Protein AF-A0A377ZYA5-F1 (afdb_monomer_lite)

Radius of gyration: 15.99 Å; chains: 1; bounding box: 43×20×42 Å

InterPro domains:
  IPR001702 Porin, Gram-negative type [PF00267] (1-79)
  IPR023614 Porin domain superfamily [G3DSA:2.40.160.10] (1-85)
  IPR050298 Gram-negative bacterial outer membrane porin [PTHR34501] (1-78)

Sequence (85 aa):
MTGRTNGVATYRNSDFFGLVDGLSFALQYQGKNDHDRAIRKQNGDGFSTAATYAFDNGIALSAGYSSSNRSVDQKADGNGDKAEA

pLDDT: mean 82.75, std 10.75, range [56.12, 95.94]

Foldseek 3Di:
DPDDDPAKDKDKDACNVVPHHQKIKMKMWHDWDDPPDDQVRTWHIKMKMKIKGADPVRDIDIDMKIKTFRDPSNCVVVPDGMDID

Secondary structure (DSSP, 8-state):
--S--SSEEEEEESGGGGTSTTEEEEEEEE--B-TTS-GGG-B--EEEEEEEEE-TTS-EEEEEEEEEEPPHHHHTT-S-SEEE-

Organism: Klebsiella pneumoniae subsp. ozaenae (NCBI:txid574)

Structure (mmCIF, N/CA/C/O backbone):
data_AF-A0A377ZYA5-F1
#
_entry.id   AF-A0A377ZYA5-F1
#
loop_
_atom_site.group_PDB
_atom_site.id
_atom_site.type_symbol
_atom_site.label_atom_id
_atom_site.label_alt_id
_atom_site.label_comp_id
_atom_site.label_asym_id
_atom_site.label_entity_id
_atom_site.label_seq_id
_atom_site.pdbx_PDB_ins_code
_atom_site.Cartn_x
_atom_site.Cartn_y
_atom_site.Cartn_z
_atom_site.occupancy
_atom_site.B_iso_or_equiv
_atom_site.auth_seq_id
_atom_site.auth_comp_id
_atom_site.auth_asym_id
_atom_site.auth_atom_id
_atom_site.pdbx_PDB_model_num
ATOM 1 N N . MET A 1 1 ? 6.790 -0.643 -2.698 1.00 57.28 1 MET A N 1
ATOM 2 C CA . MET A 1 1 ? 6.192 0.709 -2.873 1.00 57.28 1 MET A CA 1
ATOM 3 C C . MET A 1 1 ? 6.233 1.469 -1.549 1.00 57.28 1 MET A C 1
ATOM 5 O O . MET A 1 1 ? 5.260 1.469 -0.813 1.00 57.28 1 MET A O 1
ATOM 9 N N . THR A 1 2 ? 7.375 2.069 -1.203 1.00 66.06 2 THR A N 1
ATOM 10 C CA . THR A 1 2 ? 7.678 2.539 0.170 1.00 66.06 2 THR A CA 1
ATOM 11 C C . THR A 1 2 ? 7.631 4.063 0.356 1.00 66.06 2 THR A C 1
ATOM 13 O O . THR A 1 2 ? 7.909 4.561 1.443 1.00 66.06 2 THR A O 1
ATOM 16 N N . GLY A 1 3 ? 7.271 4.827 -0.681 1.00 74.00 3 GLY A N 1
ATOM 17 C CA . GLY A 1 3 ? 7.209 6.292 -0.646 1.00 74.00 3 GLY A CA 1
ATOM 18 C C . GLY A 1 3 ? 6.385 6.877 -1.797 1.00 74.00 3 GLY A C 1
ATOM 19 O O . GLY A 1 3 ? 5.701 6.148 -2.514 1.00 74.00 3 GLY A O 1
ATOM 20 N N . ARG A 1 4 ? 6.442 8.203 -1.988 1.00 76.75 4 ARG A N 1
ATOM 21 C CA . ARG A 1 4 ? 5.744 8.876 -3.101 1.00 76.75 4 ARG A CA 1
ATOM 22 C C . ARG A 1 4 ? 6.297 8.405 -4.449 1.00 76.75 4 ARG A C 1
ATOM 24 O O . ARG A 1 4 ? 7.510 8.394 -4.643 1.00 76.75 4 ARG A O 1
ATOM 31 N N . THR A 1 5 ? 5.407 8.075 -5.381 1.00 78.44 5 THR A N 1
ATOM 32 C CA . THR A 1 5 ? 5.764 7.628 -6.731 1.00 78.44 5 THR A CA 1
ATOM 33 C C . THR A 1 5 ? 4.752 8.120 -7.771 1.00 78.44 5 THR A C 1
ATOM 35 O O . THR A 1 5 ? 3.695 8.641 -7.416 1.00 78.44 5 THR A O 1
ATOM 38 N N . ASN A 1 6 ? 5.091 7.976 -9.052 1.00 80.69 6 ASN A N 1
ATOM 39 C CA . ASN A 1 6 ? 4.295 8.449 -10.184 1.00 80.69 6 ASN A CA 1
ATOM 40 C C . ASN A 1 6 ? 3.542 7.292 -10.854 1.00 80.69 6 ASN A C 1
ATOM 42 O O . ASN A 1 6 ? 4.018 6.157 -10.848 1.00 80.69 6 ASN A O 1
ATOM 46 N N . GLY A 1 7 ? 2.410 7.604 -11.494 1.00 83.00 7 GLY A N 1
ATOM 47 C CA . GLY A 1 7 ? 1.659 6.628 -12.293 1.00 83.00 7 GLY A CA 1
ATOM 48 C C . GLY A 1 7 ? 0.964 5.562 -11.446 1.00 83.00 7 GLY A C 1
ATOM 49 O O . GLY A 1 7 ? 0.987 4.384 -11.800 1.00 83.00 7 GLY A O 1
ATOM 50 N N . VAL A 1 8 ? 0.391 5.967 -10.306 1.00 87.88 8 VAL A N 1
ATOM 51 C CA . VAL A 1 8 ? -0.341 5.063 -9.412 1.00 87.88 8 VAL A CA 1
ATOM 52 C C . VAL A 1 8 ? -1.842 5.250 -9.529 1.00 87.88 8 VAL A C 1
ATOM 54 O O . VAL A 1 8 ? -2.354 6.364 -9.436 1.00 87.88 8 VAL A O 1
ATOM 57 N N . ALA A 1 9 ? -2.550 4.135 -9.642 1.00 90.19 9 ALA A N 1
ATOM 58 C CA . ALA A 1 9 ? -3.978 4.059 -9.391 1.00 90.19 9 ALA A CA 1
ATOM 59 C C . ALA A 1 9 ? -4.150 3.491 -7.981 1.00 90.19 9 ALA A C 1
ATOM 61 O O . ALA A 1 9 ? -3.688 2.388 -7.707 1.00 90.19 9 ALA A O 1
ATOM 62 N N . THR A 1 10 ? -4.762 4.249 -7.067 1.00 91.75 10 THR A N 1
ATOM 63 C CA . THR A 1 10 ? -5.022 3.767 -5.702 1.00 91.75 10 THR A CA 1
ATOM 64 C C . THR A 1 10 ? -6.511 3.765 -5.424 1.00 91.75 10 THR A C 1
ATOM 66 O O . THR A 1 10 ? -7.133 4.823 -5.389 1.00 91.75 10 THR A O 1
ATOM 69 N N . TYR A 1 11 ? -7.055 2.583 -5.178 1.00 92.81 11 TYR A N 1
ATOM 70 C CA . TYR A 1 11 ? -8.380 2.400 -4.621 1.00 92.81 11 TYR A CA 1
ATOM 71 C C . TYR A 1 11 ? -8.288 2.343 -3.097 1.00 92.81 11 TYR A C 1
ATOM 73 O O . TYR A 1 11 ? -7.425 1.660 -2.547 1.00 92.81 11 TYR A O 1
ATOM 81 N N . ARG A 1 12 ? -9.166 3.076 -2.414 1.00 94.56 12 ARG A N 1
ATOM 82 C CA . ARG A 1 12 ? -9.296 3.051 -0.957 1.00 94.56 12 ARG A CA 1
ATOM 83 C C . ARG A 1 12 ? -10.755 2.897 -0.595 1.00 94.56 12 ARG A C 1
ATOM 85 O O . ARG A 1 12 ? -11.615 3.489 -1.245 1.00 94.56 12 ARG A O 1
ATOM 92 N N . ASN A 1 13 ? -11.001 2.142 0.460 1.00 95.81 13 ASN A N 1
ATOM 93 C CA . ASN A 1 13 ? -12.323 1.985 1.020 1.00 95.81 13 ASN A CA 1
ATOM 94 C C . ASN A 1 13 ? -12.225 1.945 2.546 1.00 95.81 13 ASN A C 1
ATOM 96 O O . ASN A 1 13 ? -11.371 1.2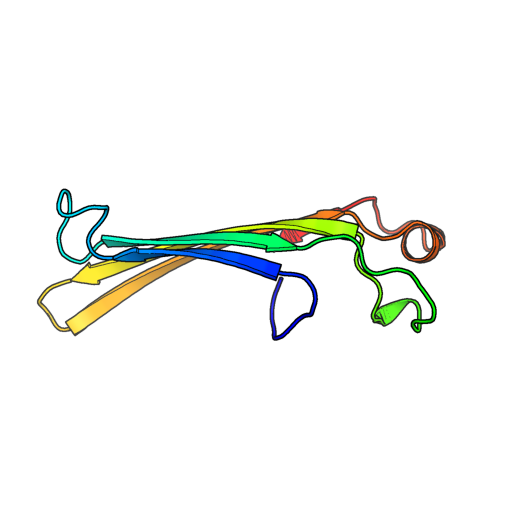53 3.106 1.00 95.81 13 ASN A O 1
ATOM 100 N N . SER A 1 14 ? -13.088 2.728 3.179 1.00 94.19 14 SER A N 1
ATOM 101 C CA . SER A 1 14 ? -13.273 2.745 4.624 1.00 94.19 14 SER A CA 1
ATOM 102 C C . SER A 1 14 ? -14.457 1.863 5.000 1.00 94.19 14 SER A C 1
ATOM 104 O O . SER A 1 14 ? -15.376 1.667 4.198 1.00 94.19 14 SER A O 1
ATOM 106 N N . ASP A 1 15 ? -14.392 1.331 6.215 1.00 93.81 15 ASP A N 1
ATOM 107 C CA . ASP A 1 15 ? -15.421 0.511 6.864 1.00 93.81 15 ASP A CA 1
ATOM 108 C C . ASP A 1 15 ? -15.825 -0.735 6.071 1.00 93.81 15 ASP A C 1
ATOM 110 O O . ASP A 1 15 ? -16.943 -1.238 6.180 1.00 93.81 15 ASP A O 1
ATOM 114 N N . PHE A 1 16 ? -14.911 -1.216 5.225 1.00 93.50 16 PHE A N 1
ATOM 115 C CA . PHE A 1 16 ? -15.088 -2.343 4.318 1.00 93.50 16 PHE A CA 1
ATOM 116 C C . PHE A 1 16 ? -16.482 -2.341 3.667 1.00 93.50 16 PHE A C 1
ATOM 118 O O . PHE 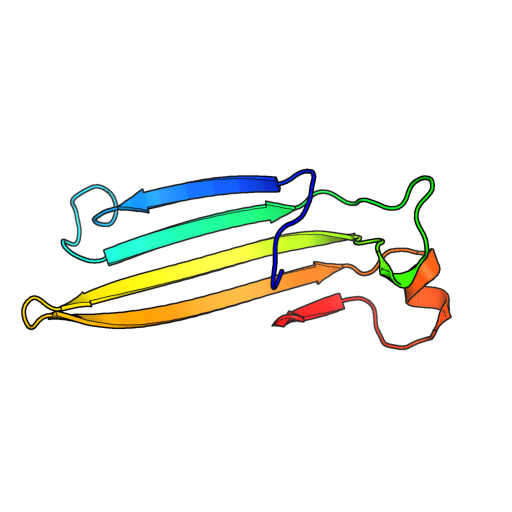A 1 16 ? -17.249 -3.287 3.809 1.00 93.50 16 PHE A O 1
ATOM 125 N N . PHE A 1 17 ? -16.831 -1.247 2.986 1.00 93.69 17 PHE A N 1
ATOM 126 C CA . PHE A 1 17 ? -18.133 -1.010 2.343 1.00 93.69 17 PHE A CA 1
ATOM 127 C C . PHE A 1 17 ? -19.329 -0.926 3.310 1.00 93.69 17 PHE A C 1
ATOM 129 O O . PHE A 1 17 ? -20.471 -1.141 2.906 1.00 93.69 17 PHE A O 1
ATOM 136 N N . GLY A 1 18 ? -19.074 -0.610 4.577 1.00 92.75 18 GLY A N 1
ATOM 137 C CA . GLY A 1 18 ? -20.053 -0.608 5.662 1.00 92.75 18 GLY A CA 1
ATOM 138 C C . GLY A 1 18 ? -20.297 -1.985 6.287 1.00 92.75 18 GLY A C 1
ATOM 139 O O . GLY A 1 18 ? -21.198 -2.115 7.111 1.00 92.75 18 GLY A O 1
ATOM 140 N N . LEU A 1 19 ? -19.538 -3.019 5.901 1.00 93.38 19 LEU A N 1
ATOM 141 C CA . LEU A 1 19 ? -19.672 -4.360 6.479 1.00 93.38 19 LEU A CA 1
ATOM 142 C C . LEU A 1 19 ? -18.894 -4.503 7.788 1.00 93.38 19 LEU A C 1
ATOM 144 O O . LEU A 1 19 ? -19.289 -5.293 8.644 1.00 93.38 19 LEU A O 1
ATOM 148 N N . VAL A 1 20 ? -17.770 -3.795 7.923 1.00 93.75 20 VAL A N 1
ATOM 149 C CA . VAL A 1 20 ? -16.898 -3.895 9.095 1.00 93.75 20 VAL A CA 1
ATOM 150 C C . VAL A 1 20 ? -16.431 -2.504 9.478 1.00 93.75 20 VAL A C 1
ATOM 152 O O . VAL A 1 20 ? -15.506 -1.962 8.874 1.00 93.75 20 VAL A O 1
ATOM 155 N N . ASP A 1 21 ? -17.065 -1.956 10.507 1.00 92.69 21 ASP A N 1
ATOM 156 C CA . ASP A 1 21 ? -16.664 -0.679 11.085 1.00 92.69 21 ASP A CA 1
ATOM 157 C C . ASP A 1 21 ? -15.210 -0.740 11.578 1.00 92.69 21 ASP A C 1
ATOM 159 O O . ASP A 1 21 ? -14.761 -1.752 12.130 1.00 92.69 21 ASP A O 1
ATOM 163 N N . GLY A 1 22 ? -14.447 0.313 11.294 1.00 91.12 22 GLY A N 1
ATOM 164 C CA . GLY A 1 22 ? -13.034 0.415 11.651 1.00 91.12 22 GLY A CA 1
ATOM 165 C C . GLY A 1 22 ? -12.068 -0.355 10.742 1.00 91.12 22 GLY A C 1
ATOM 166 O O . GLY A 1 22 ? -10.855 -0.149 10.852 1.00 91.12 22 GLY A O 1
ATOM 167 N N . LEU A 1 23 ? -12.545 -1.196 9.810 1.00 94.56 23 LEU A N 1
ATOM 168 C CA . LEU A 1 23 ? -11.690 -1.871 8.824 1.00 94.56 23 LEU A CA 1
ATOM 169 C C . LEU A 1 23 ? -11.577 -1.052 7.538 1.00 94.56 23 LEU A C 1
ATOM 171 O O . LEU A 1 23 ? -12.482 -1.010 6.710 1.00 94.56 23 LEU A O 1
ATOM 175 N N . SER A 1 24 ? -10.411 -0.460 7.318 1.00 95.31 24 SER A N 1
ATOM 176 C CA . SER A 1 24 ? -10.080 0.239 6.078 1.00 95.31 24 SER A CA 1
ATOM 177 C C . SER A 1 24 ? -9.081 -0.560 5.253 1.00 95.31 24 SER A C 1
ATOM 179 O O . SER A 1 24 ? -8.150 -1.154 5.797 1.00 95.31 24 SER A O 1
ATOM 181 N N . PHE A 1 25 ? -9.212 -0.532 3.929 1.00 94.75 25 PHE A N 1
ATOM 182 C CA . PHE A 1 25 ? -8.229 -1.142 3.038 1.00 94.75 25 PHE A CA 1
ATOM 183 C C . PHE A 1 25 ? -7.901 -0.268 1.830 1.00 94.75 25 PHE A C 1
ATOM 185 O O . PHE A 1 25 ? -8.656 0.616 1.417 1.00 94.75 25 PHE A O 1
ATOM 192 N N . ALA A 1 26 ? -6.732 -0.528 1.258 1.00 93.62 26 ALA A N 1
ATOM 193 C CA . ALA A 1 26 ? -6.239 0.112 0.059 1.00 93.62 26 ALA A CA 1
ATOM 194 C C . ALA A 1 26 ? -5.662 -0.933 -0.896 1.00 93.62 26 ALA A C 1
ATOM 196 O O . ALA A 1 26 ? -4.939 -1.834 -0.477 1.00 93.62 26 ALA A O 1
ATOM 197 N N . LEU A 1 27 ? -5.943 -0.764 -2.183 1.00 91.06 27 LEU A N 1
ATOM 198 C CA . LEU A 1 27 ? -5.301 -1.477 -3.278 1.00 91.06 27 LEU A CA 1
ATOM 199 C C . LEU A 1 27 ? -4.661 -0.438 -4.195 1.00 91.06 27 LEU A C 1
ATOM 201 O O . LEU A 1 27 ? -5.312 0.517 -4.614 1.00 91.06 27 LEU A O 1
ATOM 205 N N . GLN A 1 28 ? -3.390 -0.608 -4.514 1.00 91.56 28 GLN A N 1
ATOM 206 C CA . GLN A 1 28 ? -2.651 0.270 -5.401 1.00 91.56 28 GLN A CA 1
ATOM 207 C C . GLN A 1 28 ? -2.053 -0.544 -6.536 1.00 91.56 28 GLN A C 1
ATOM 209 O O . GLN A 1 28 ? -1.489 -1.609 -6.315 1.00 91.56 28 GLN A O 1
ATOM 214 N N . TYR A 1 29 ? -2.138 -0.009 -7.743 1.00 88.75 29 TYR A N 1
ATOM 215 C CA . TYR A 1 29 ? -1.369 -0.460 -8.890 1.00 88.75 29 TYR A CA 1
ATOM 216 C C . TYR A 1 29 ? -0.425 0.664 -9.308 1.00 88.75 29 TYR A C 1
ATOM 218 O O . TYR A 1 29 ? -0.835 1.825 -9.378 1.00 88.75 29 TYR A O 1
ATOM 226 N N . GLN A 1 30 ? 0.830 0.329 -9.575 1.00 85.12 30 GLN A N 1
ATOM 227 C CA . GLN A 1 30 ? 1.837 1.235 -10.103 1.00 85.12 30 GLN A CA 1
ATOM 228 C C . GLN A 1 30 ? 2.269 0.731 -11.473 1.00 85.12 30 GLN A C 1
ATOM 230 O O . GLN A 1 30 ? 2.791 -0.376 -11.588 1.00 85.12 30 GLN A O 1
ATOM 235 N N . GLY A 1 31 ? 2.078 1.561 -12.495 1.00 84.12 31 GLY A N 1
ATOM 236 C CA . GLY A 1 31 ? 2.578 1.260 -13.830 1.00 84.12 31 GLY A CA 1
ATOM 237 C C . GLY A 1 31 ? 4.103 1.342 -13.908 1.00 84.12 31 GLY A C 1
ATOM 238 O O . GLY A 1 31 ? 4.756 2.076 -13.153 1.00 84.12 31 GLY A O 1
ATOM 239 N N . LYS A 1 32 ? 4.668 0.600 -14.856 1.00 81.50 32 LYS A N 1
ATOM 240 C CA . LYS A 1 32 ? 6.081 0.665 -15.224 1.00 81.50 32 LYS A CA 1
ATOM 241 C C . LYS A 1 32 ? 6.510 2.098 -15.566 1.00 81.50 32 LYS A C 1
ATOM 243 O O . LYS A 1 32 ? 5.902 2.756 -16.403 1.00 81.50 32 LYS A O 1
ATOM 248 N N . ASN A 1 33 ? 7.599 2.552 -14.943 1.00 74.44 33 ASN A N 1
ATOM 249 C CA . ASN A 1 33 ? 8.293 3.794 -15.282 1.00 74.44 33 ASN A CA 1
ATOM 250 C C . ASN A 1 33 ? 9.771 3.486 -15.565 1.00 74.44 33 ASN A C 1
ATOM 252 O O . ASN A 1 33 ? 10.564 3.342 -14.632 1.00 74.44 33 ASN A O 1
ATOM 256 N N . ASP A 1 34 ? 10.157 3.415 -16.836 1.00 71.81 34 ASP A N 1
ATOM 257 C CA . ASP A 1 34 ? 11.532 3.117 -17.266 1.00 71.81 34 ASP A CA 1
ATOM 258 C C . ASP A 1 34 ? 12.118 4.111 -18.287 1.00 71.81 34 ASP A C 1
ATOM 260 O O . ASP A 1 34 ? 13.310 4.057 -18.564 1.00 71.81 34 ASP A O 1
ATOM 264 N N . HIS A 1 35 ? 11.334 5.070 -18.787 1.00 64.56 35 HIS A N 1
ATOM 265 C CA . HIS A 1 35 ? 11.798 6.058 -19.770 1.00 64.56 35 HIS A CA 1
ATOM 266 C C . HIS A 1 35 ? 12.564 7.234 -19.133 1.00 64.56 35 HIS A C 1
ATOM 268 O O . HIS A 1 35 ? 12.098 7.803 -18.142 1.00 64.56 35 HIS A O 1
ATOM 274 N N . ASP A 1 36 ? 13.718 7.606 -19.708 1.00 66.31 36 ASP A N 1
ATOM 275 C CA . ASP A 1 36 ? 14.550 8.782 -19.369 1.00 66.31 36 ASP A CA 1
ATOM 276 C C . ASP A 1 36 ? 14.826 8.995 -17.869 1.00 66.31 36 ASP A C 1
ATOM 278 O O . ASP A 1 36 ? 14.864 10.115 -17.347 1.00 66.31 36 ASP A O 1
ATOM 282 N N . ARG A 1 37 ? 15.020 7.899 -17.131 1.00 65.81 37 ARG A N 1
ATOM 283 C CA . ARG A 1 37 ? 15.281 7.927 -15.687 1.00 65.81 37 ARG A CA 1
ATOM 284 C C . ARG A 1 37 ? 16.549 7.172 -15.342 1.00 65.81 37 ARG A C 1
ATOM 286 O O . ARG A 1 37 ? 16.802 6.088 -15.856 1.00 65.81 37 ARG A O 1
ATOM 293 N N . ALA A 1 38 ? 17.303 7.718 -14.386 1.00 74.44 38 ALA A N 1
ATOM 294 C CA . ALA A 1 38 ? 18.404 6.999 -13.756 1.00 74.44 38 ALA A CA 1
ATOM 295 C C . ALA A 1 38 ? 17.909 5.634 -13.247 1.00 74.44 38 ALA A C 1
ATOM 297 O O . ALA A 1 38 ? 16.868 5.579 -12.593 1.00 74.44 38 ALA A O 1
ATOM 298 N N . ILE A 1 39 ? 18.670 4.563 -13.491 1.00 67.38 39 ILE A N 1
ATOM 299 C CA . ILE A 1 39 ? 18.279 3.160 -13.235 1.00 67.38 39 ILE A CA 1
ATOM 300 C C . ILE A 1 39 ? 17.740 2.949 -11.804 1.00 67.38 39 ILE A C 1
ATOM 302 O O . ILE A 1 39 ? 16.760 2.240 -11.592 1.00 67.38 39 ILE A O 1
ATOM 306 N N . ARG A 1 40 ? 18.297 3.647 -10.803 1.00 73.50 40 ARG A N 1
ATOM 307 C CA . ARG A 1 40 ? 17.840 3.588 -9.395 1.00 73.50 40 ARG A CA 1
ATOM 308 C C . ARG A 1 40 ? 16.437 4.167 -9.142 1.00 73.50 40 ARG A C 1
ATOM 310 O O . ARG A 1 40 ? 15.886 3.956 -8.070 1.00 73.50 40 ARG A O 1
ATOM 317 N N . LYS A 1 41 ? 15.886 4.936 -10.084 1.00 73.62 41 LYS A N 1
ATOM 318 C CA . LYS A 1 41 ? 14.553 5.566 -10.023 1.00 73.62 41 LYS A CA 1
ATOM 319 C C . LYS A 1 41 ? 13.542 4.919 -10.973 1.00 73.62 41 LYS A C 1
ATOM 321 O O . LYS A 1 41 ? 12.412 5.403 -11.047 1.00 73.62 41 LYS A O 1
ATOM 326 N N . GLN A 1 42 ? 13.949 3.900 -11.726 1.00 76.94 42 GLN A N 1
ATOM 327 C CA . GLN A 1 42 ? 13.034 3.130 -12.557 1.00 76.94 42 GLN A CA 1
ATOM 328 C C . GLN A 1 42 ? 12.219 2.161 -11.686 1.00 76.94 42 GLN A C 1
ATOM 330 O O . GLN A 1 42 ? 12.636 1.791 -10.586 1.00 76.94 42 GLN A O 1
ATOM 335 N N . ASN A 1 43 ? 11.052 1.752 -12.168 1.00 74.69 43 ASN A N 1
ATOM 336 C CA . ASN A 1 43 ? 10.252 0.691 -11.564 1.00 74.69 43 ASN A CA 1
ATOM 337 C C . ASN A 1 43 ? 9.513 -0.078 -12.664 1.00 74.69 43 ASN A C 1
ATOM 339 O O . ASN A 1 43 ? 9.082 0.519 -13.649 1.00 74.69 43 ASN A O 1
ATOM 343 N N . GLY A 1 44 ? 9.352 -1.390 -12.508 1.00 79.25 44 GLY A N 1
ATOM 344 C CA . GLY A 1 44 ? 8.401 -2.166 -13.304 1.00 79.25 44 GLY A CA 1
ATOM 345 C C . GLY A 1 44 ? 6.971 -1.987 -12.800 1.00 79.25 44 GLY A C 1
ATOM 346 O O . GLY A 1 44 ? 6.716 -1.202 -11.881 1.00 79.25 44 GLY A O 1
ATOM 347 N N . ASP A 1 45 ? 6.045 -2.722 -13.409 1.00 83.88 45 ASP A N 1
ATOM 348 C CA . ASP A 1 45 ? 4.670 -2.805 -12.928 1.00 83.88 45 ASP A CA 1
ATOM 349 C C . ASP A 1 45 ? 4.617 -3.467 -11.551 1.00 83.88 45 ASP A C 1
ATOM 351 O O . ASP A 1 45 ? 5.324 -4.445 -11.288 1.00 83.88 45 ASP A O 1
ATOM 355 N N . GLY A 1 46 ? 3.768 -2.947 -10.674 1.00 85.06 46 GLY A N 1
ATOM 356 C CA . GLY A 1 46 ? 3.612 -3.469 -9.327 1.00 85.06 46 GLY A CA 1
ATOM 357 C C . GLY A 1 46 ? 2.237 -3.222 -8.743 1.00 85.06 46 GLY A C 1
ATOM 358 O O . GLY A 1 46 ? 1.486 -2.365 -9.204 1.00 85.06 46 GLY A O 1
ATOM 359 N N . PHE A 1 47 ? 1.921 -3.974 -7.700 1.00 87.00 47 PHE A N 1
ATOM 360 C CA . PHE A 1 47 ? 0.728 -3.784 -6.900 1.00 87.00 47 PHE A CA 1
ATOM 361 C C . PHE A 1 47 ? 1.092 -3.703 -5.420 1.00 87.00 47 PHE A C 1
ATOM 363 O O . PHE A 1 47 ? 2.083 -4.277 -4.966 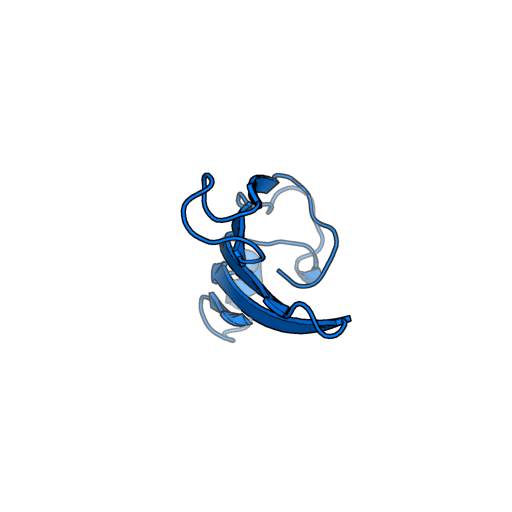1.00 87.00 47 PHE A O 1
ATOM 370 N N . SER A 1 48 ? 0.274 -3.001 -4.650 1.00 88.44 48 SER A N 1
ATOM 371 C CA . SER A 1 48 ? 0.318 -3.064 -3.199 1.00 88.44 48 SER A CA 1
ATOM 372 C C . SER A 1 48 ? -1.074 -3.109 -2.604 1.00 88.44 48 SER A C 1
ATOM 374 O O . SER A 1 48 ? -2.038 -2.589 -3.158 1.00 88.44 48 SER A O 1
ATOM 376 N N . THR A 1 49 ? -1.171 -3.758 -1.458 1.00 90.75 49 THR A N 1
ATOM 377 C CA . THR A 1 49 ? -2.374 -3.868 -0.650 1.00 90.75 49 THR A CA 1
ATOM 378 C C . THR A 1 49 ? -2.039 -3.441 0.761 1.00 90.75 49 THR A C 1
ATOM 380 O O . THR A 1 49 ? -0.999 -3.829 1.287 1.00 90.75 49 THR A O 1
ATOM 383 N N . ALA A 1 50 ? -2.919 -2.683 1.395 1.00 92.62 50 ALA A N 1
ATOM 384 C CA . ALA A 1 50 ? -2.816 -2.375 2.811 1.00 92.62 50 ALA A CA 1
ATOM 385 C C . ALA A 1 50 ? -4.179 -2.534 3.471 1.00 92.62 50 ALA A C 1
ATOM 387 O O . ALA A 1 50 ? -5.199 -2.216 2.864 1.00 92.62 50 ALA A O 1
ATOM 388 N N . ALA A 1 51 ? -4.182 -3.007 4.709 1.00 92.94 51 ALA A N 1
ATOM 389 C CA . ALA A 1 51 ? -5.362 -3.086 5.547 1.00 92.94 51 ALA A CA 1
ATOM 390 C C . ALA A 1 51 ? -5.028 -2.525 6.926 1.00 92.94 51 ALA A C 1
ATOM 392 O O . ALA A 1 51 ? -3.968 -2.808 7.488 1.00 92.94 51 ALA A O 1
ATOM 393 N N . THR A 1 52 ? -5.949 -1.738 7.459 1.00 95.94 52 THR A N 1
ATOM 394 C CA . THR A 1 52 ? -5.853 -1.141 8.783 1.00 95.94 52 THR A CA 1
ATOM 395 C C . THR A 1 52 ? -7.150 -1.406 9.513 1.00 95.94 52 THR A C 1
ATOM 397 O O . THR A 1 52 ? -8.219 -1.098 8.993 1.00 95.94 52 THR A O 1
ATOM 400 N N . TYR A 1 53 ? -7.045 -1.944 10.720 1.00 94.88 53 TYR A N 1
ATOM 401 C CA . TYR A 1 53 ? -8.166 -2.101 11.627 1.00 94.88 53 TYR A CA 1
ATOM 402 C C . TYR A 1 53 ? -7.973 -1.184 12.831 1.00 94.88 53 TYR A C 1
ATOM 404 O O . TYR A 1 53 ? -6.984 -1.314 13.559 1.00 94.88 53 TYR A O 1
ATOM 412 N N . ALA A 1 54 ? -8.888 -0.236 13.006 1.00 95.06 54 ALA A N 1
ATOM 413 C CA . ALA A 1 54 ? -8.940 0.637 14.167 1.00 95.06 54 ALA A CA 1
ATOM 414 C C . ALA A 1 54 ? -9.874 0.033 15.220 1.00 95.06 54 ALA A C 1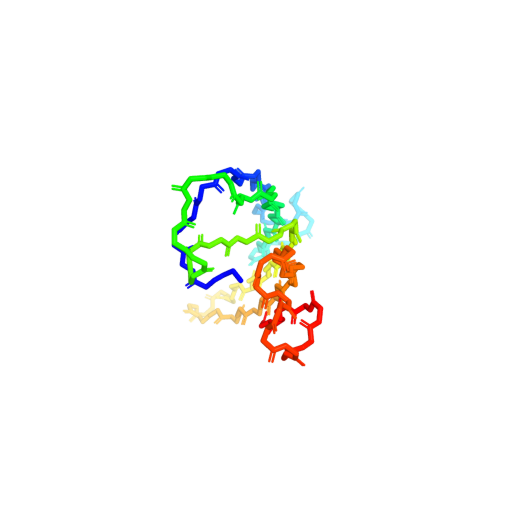
ATOM 416 O O . ALA A 1 54 ? -11.026 -0.270 14.934 1.00 95.06 54 ALA A O 1
ATOM 417 N N . PHE A 1 55 ? -9.358 -0.144 16.432 1.00 92.62 55 PHE A N 1
ATOM 418 C CA . PHE A 1 55 ? -10.127 -0.552 17.597 1.00 92.62 55 PHE A CA 1
ATOM 419 C C . PHE A 1 55 ? -10.705 0.691 18.293 1.00 92.62 55 PHE A C 1
ATOM 421 O O . PHE A 1 55 ? -10.046 1.731 18.383 1.00 92.62 55 PHE A O 1
ATOM 428 N N . ASP A 1 56 ? -11.886 0.561 18.897 1.00 90.50 56 ASP A N 1
ATOM 429 C CA . ASP A 1 56 ? -12.602 1.662 19.573 1.00 90.50 56 ASP A CA 1
ATOM 430 C C . ASP A 1 56 ? -11.890 2.224 20.817 1.00 90.50 56 ASP A C 1
ATOM 432 O O . ASP A 1 56 ? -12.308 3.217 21.410 1.00 90.50 56 ASP A O 1
ATOM 436 N N . ASN A 1 57 ? -10.792 1.597 21.231 1.00 92.44 57 ASN A N 1
ATOM 437 C CA . ASN A 1 57 ? -9.952 2.030 22.344 1.00 92.44 57 ASN A CA 1
ATOM 438 C C . ASN A 1 57 ? -8.829 2.999 21.918 1.00 92.44 57 ASN A C 1
ATOM 440 O O . ASN A 1 57 ? -7.945 3.296 22.722 1.00 92.44 57 ASN A O 1
ATOM 444 N N . GLY A 1 58 ? -8.839 3.466 20.664 1.00 90.81 58 GLY A N 1
ATOM 445 C CA . GLY A 1 58 ? -7.843 4.392 20.120 1.00 90.81 58 GLY A CA 1
ATOM 446 C C . GLY A 1 58 ? -6.553 3.727 19.627 1.00 90.81 58 GLY A C 1
ATOM 447 O O . GLY A 1 58 ? -5.605 4.428 19.275 1.00 90.81 58 GLY A O 1
ATOM 448 N N . ILE A 1 59 ? -6.499 2.393 19.585 1.00 94.69 59 ILE A N 1
ATOM 449 C CA . ILE A 1 59 ? -5.387 1.623 19.013 1.00 94.69 59 ILE A CA 1
ATOM 450 C C . ILE A 1 59 ? -5.766 1.199 17.592 1.00 94.69 59 ILE A C 1
ATOM 452 O O . ILE A 1 59 ? -6.915 0.870 17.328 1.00 94.69 59 ILE A O 1
ATOM 456 N N . ALA A 1 60 ? -4.804 1.150 16.671 1.00 93.88 60 ALA A N 1
ATOM 457 C CA . ALA A 1 60 ? -5.014 0.582 15.343 1.00 93.88 60 ALA A CA 1
ATOM 458 C C . ALA A 1 60 ? -3.869 -0.357 14.958 1.00 93.88 60 ALA A C 1
ATOM 460 O O . ALA A 1 60 ? -2.701 -0.081 15.239 1.00 93.88 60 ALA A O 1
ATOM 461 N N . LEU A 1 61 ? -4.210 -1.455 14.289 1.00 94.75 61 LEU A N 1
ATOM 462 C CA . LEU A 1 61 ? -3.258 -2.376 13.677 1.00 94.75 61 LEU A CA 1
ATOM 463 C C . LEU A 1 61 ? -3.287 -2.179 12.163 1.00 94.75 61 LEU A C 1
ATOM 465 O O . LEU A 1 61 ? -4.358 -2.153 11.565 1.00 94.75 61 LEU A O 1
ATOM 469 N N . SER A 1 62 ? -2.116 -2.074 11.536 1.00 93.50 62 SER A N 1
ATOM 470 C CA . SER A 1 62 ? -2.005 -1.984 10.079 1.00 93.50 62 SER A CA 1
ATOM 471 C C . SER A 1 62 ? -1.009 -3.000 9.542 1.00 93.50 62 SER A C 1
ATOM 473 O O . SER A 1 62 ? 0.016 -3.272 10.165 1.00 93.50 62 SER A O 1
ATOM 475 N N . ALA A 1 63 ? -1.330 -3.558 8.382 1.00 91.94 63 ALA A N 1
ATOM 476 C CA . ALA A 1 63 ? -0.461 -4.438 7.624 1.00 91.94 63 ALA A CA 1
ATOM 477 C C . ALA A 1 63 ? -0.499 -4.031 6.150 1.00 91.94 63 ALA A C 1
ATOM 479 O O . ALA A 1 63 ? -1.537 -3.624 5.623 1.00 91.94 63 ALA A O 1
ATOM 480 N N . GLY A 1 64 ? 0.643 -4.136 5.482 1.00 90.00 64 GLY A N 1
ATOM 481 C CA . GLY A 1 64 ? 0.781 -3.834 4.066 1.00 90.00 64 GLY A CA 1
ATOM 482 C C . GLY A 1 64 ? 1.659 -4.867 3.383 1.00 90.00 64 GLY A C 1
ATOM 483 O O . GLY A 1 64 ? 2.558 -5.421 4.004 1.00 90.00 64 GLY A O 1
ATOM 484 N N . TYR A 1 65 ? 1.374 -5.112 2.111 1.00 86.88 65 TYR A N 1
ATOM 485 C CA . TYR A 1 65 ? 2.200 -5.909 1.218 1.00 86.88 65 TYR A CA 1
ATOM 486 C C . TYR A 1 65 ? 2.304 -5.194 -0.121 1.00 86.88 65 TYR A C 1
ATOM 488 O O . TYR A 1 65 ? 1.325 -4.651 -0.632 1.00 86.88 65 TYR A O 1
ATOM 496 N N . SER A 1 66 ? 3.487 -5.185 -0.708 1.00 85.19 66 SER A N 1
ATOM 497 C CA . SER A 1 66 ? 3.755 -4.610 -2.012 1.00 85.19 66 SER A CA 1
ATOM 498 C C . SER A 1 66 ? 4.702 -5.497 -2.799 1.00 85.19 66 SER A C 1
ATOM 500 O O . SER A 1 66 ? 5.709 -5.968 -2.285 1.00 85.19 66 SER A O 1
ATOM 502 N N . SER A 1 67 ? 4.398 -5.692 -4.076 1.00 81.81 67 SER A N 1
ATOM 503 C CA . SER A 1 67 ? 5.256 -6.410 -5.007 1.00 81.81 67 SER A CA 1
ATOM 504 C C . SER A 1 67 ? 5.317 -5.646 -6.316 1.00 81.81 67 SER A C 1
ATOM 506 O O . SER A 1 67 ? 4.298 -5.235 -6.867 1.00 81.81 67 SER A O 1
ATOM 508 N N . SER A 1 68 ? 6.522 -5.432 -6.819 1.00 75.88 68 SER A N 1
ATOM 509 C CA . SER A 1 68 ? 6.764 -4.736 -8.078 1.00 75.88 6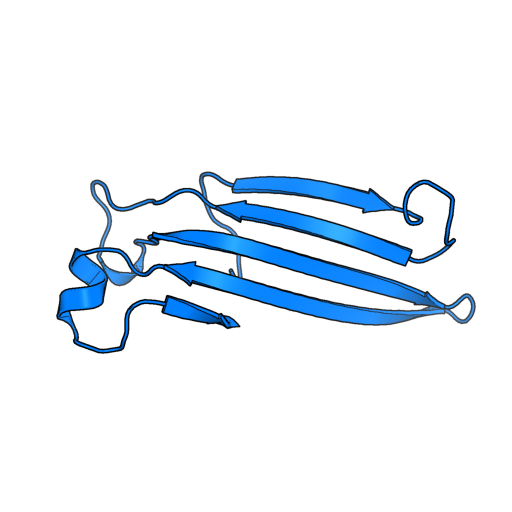8 SER A CA 1
ATOM 510 C C . SER A 1 68 ? 7.844 -5.447 -8.869 1.00 75.88 68 SER A C 1
ATOM 512 O O . SER A 1 68 ? 8.861 -5.852 -8.312 1.00 75.88 68 SER A O 1
ATOM 514 N N . ASN A 1 69 ? 7.647 -5.592 -10.174 1.00 76.06 69 ASN A N 1
ATOM 515 C CA . ASN A 1 69 ? 8.702 -6.050 -11.064 1.00 76.06 69 ASN A CA 1
ATOM 516 C C . ASN A 1 69 ? 9.815 -4.994 -11.134 1.00 76.06 69 ASN A C 1
ATOM 518 O O . ASN A 1 69 ? 9.564 -3.791 -11.036 1.00 76.06 69 ASN A O 1
ATOM 522 N N . ARG A 1 70 ? 11.055 -5.433 -11.341 1.00 75.06 70 ARG A N 1
ATOM 523 C CA . ARG A 1 70 ? 12.177 -4.542 -11.668 1.00 75.06 70 ARG A CA 1
ATOM 524 C C . ARG A 1 70 ? 12.175 -4.231 -13.169 1.00 75.06 70 ARG A C 1
ATOM 526 O O . ARG A 1 70 ? 11.721 -5.053 -13.968 1.00 75.06 70 ARG A O 1
ATOM 533 N N . SER A 1 71 ? 12.636 -3.044 -13.566 1.00 74.50 71 SER A N 1
ATOM 534 C CA . SER A 1 71 ? 12.774 -2.698 -14.991 1.00 74.50 71 SER A CA 1
ATOM 535 C C . SER A 1 71 ? 13.848 -3.558 -15.676 1.00 74.50 71 SER A C 1
ATOM 537 O O . SER A 1 71 ? 14.666 -4.187 -15.008 1.00 74.50 71 SER A O 1
ATOM 539 N N . VAL A 1 72 ? 13.869 -3.584 -17.014 1.00 71.19 72 VAL A N 1
ATOM 540 C CA . VAL A 1 72 ? 14.870 -4.347 -17.787 1.00 71.19 72 VAL A CA 1
ATOM 541 C C . VAL A 1 72 ? 16.294 -3.890 -17.444 1.00 71.19 72 VAL A C 1
ATOM 543 O O . VAL A 1 72 ? 17.141 -4.728 -17.150 1.00 71.19 72 VAL A O 1
ATOM 546 N N . ASP A 1 73 ? 16.526 -2.578 -17.353 1.00 68.38 73 ASP A N 1
ATOM 547 C CA . ASP A 1 73 ? 17.842 -2.023 -17.003 1.00 68.38 73 ASP A CA 1
ATOM 548 C C . ASP A 1 73 ? 18.228 -2.315 -15.547 1.00 68.38 73 ASP A C 1
ATOM 550 O O . ASP A 1 73 ? 19.401 -2.491 -15.228 1.00 68.38 73 ASP A O 1
ATOM 554 N N . GLN A 1 74 ? 17.246 -2.403 -14.642 1.00 56.12 74 GLN A N 1
ATOM 555 C CA . GLN A 1 74 ? 17.487 -2.780 -13.249 1.00 56.12 74 GLN A CA 1
ATOM 556 C C . GLN A 1 74 ? 17.817 -4.256 -13.075 1.00 56.12 74 GLN A C 1
ATOM 558 O O . GLN A 1 74 ? 18.417 -4.590 -12.061 1.00 56.12 74 GLN A O 1
ATOM 563 N N . LYS A 1 75 ? 17.401 -5.128 -13.997 1.00 72.00 75 LYS A N 1
ATOM 564 C CA . LYS A 1 75 ? 17.703 -6.567 -13.953 1.00 72.00 75 LYS A CA 1
ATOM 565 C C . LYS A 1 75 ? 19.116 -6.889 -14.436 1.00 72.00 75 LYS A C 1
ATOM 567 O O . LYS A 1 75 ? 19.601 -7.989 -14.189 1.00 72.00 75 LYS A O 1
ATOM 572 N N . ALA A 1 76 ? 19.797 -5.935 -15.074 1.00 72.38 76 ALA A N 1
ATOM 573 C CA . ALA A 1 76 ? 21.176 -6.103 -15.526 1.00 72.38 76 ALA A CA 1
ATOM 574 C C . ALA A 1 76 ? 22.171 -6.342 -14.370 1.00 72.38 76 ALA A C 1
ATOM 576 O O . ALA A 1 76 ? 23.269 -6.834 -14.610 1.00 72.38 76 ALA A O 1
ATOM 577 N N . ASP A 1 77 ? 21.795 -6.024 -13.125 1.00 75.12 77 ASP A N 1
ATOM 578 C CA . ASP A 1 77 ? 22.612 -6.262 -11.929 1.00 75.12 77 ASP A CA 1
ATOM 579 C C . ASP A 1 77 ? 22.490 -7.689 -11.352 1.00 75.12 77 ASP A C 1
ATOM 581 O O . ASP A 1 77 ? 23.203 -8.019 -10.407 1.00 75.12 77 ASP A O 1
ATOM 585 N N . GLY A 1 78 ? 21.602 -8.530 -11.899 1.00 73.00 78 GLY A N 1
ATOM 586 C CA . GLY A 1 78 ? 21.417 -9.923 -11.481 1.00 73.00 78 GLY A CA 1
ATOM 587 C C . GLY A 1 78 ? 20.705 -10.127 -10.137 1.00 73.00 78 GLY A C 1
ATOM 588 O O . GLY A 1 78 ? 20.580 -11.265 -9.692 1.00 73.00 78 GLY A O 1
ATOM 589 N N . ASN A 1 79 ? 20.189 -9.075 -9.493 1.00 76.19 79 ASN A N 1
ATOM 590 C CA . ASN A 1 79 ? 19.602 -9.143 -8.145 1.00 76.19 79 ASN A CA 1
ATOM 591 C C . ASN A 1 79 ? 18.101 -9.507 -8.129 1.00 76.19 79 ASN A C 1
ATOM 593 O O . ASN A 1 79 ? 17.342 -9.009 -7.293 1.00 76.19 79 ASN A O 1
ATOM 597 N N . GLY A 1 80 ? 17.667 -10.369 -9.051 1.00 72.12 80 GLY A N 1
ATOM 598 C CA . GLY A 1 80 ? 16.296 -10.880 -9.127 1.00 72.12 80 GLY A CA 1
ATOM 599 C C . GLY A 1 80 ? 15.306 -10.002 -9.904 1.00 72.12 80 GLY A C 1
ATOM 600 O O . GLY A 1 80 ? 15.561 -8.847 -10.240 1.00 72.12 80 GLY A O 1
ATOM 601 N N . ASP A 1 81 ? 14.145 -10.583 -10.212 1.00 71.44 81 ASP A N 1
ATOM 602 C CA . ASP A 1 81 ? 13.145 -9.989 -11.110 1.00 71.44 81 ASP A CA 1
ATOM 603 C C . ASP A 1 81 ? 12.131 -9.065 -10.424 1.00 71.44 81 ASP A C 1
ATOM 605 O O . ASP A 1 81 ? 11.452 -8.287 -11.106 1.00 71.44 81 ASP A O 1
ATOM 609 N N . LYS A 1 82 ? 12.007 -9.158 -9.095 1.00 69.25 82 LYS A N 1
ATOM 610 C CA . LYS A 1 82 ? 10.965 -8.499 -8.299 1.00 69.25 82 LYS A CA 1
ATOM 611 C C . LYS A 1 82 ? 11.543 -7.823 -7.060 1.00 69.25 82 LYS A C 1
ATOM 613 O O . LYS A 1 82 ? 12.522 -8.283 -6.485 1.00 69.25 82 LYS A O 1
ATOM 618 N N . ALA A 1 83 ? 10.912 -6.726 -6.667 1.00 68.12 83 ALA A N 1
ATOM 619 C CA . ALA A 1 83 ? 11.089 -6.058 -5.390 1.00 68.12 83 ALA A CA 1
ATOM 620 C C . ALA A 1 83 ? 9.786 -6.195 -4.598 1.00 68.12 83 ALA A C 1
ATOM 622 O O . ALA A 1 83 ? 8.734 -5.725 -5.044 1.00 68.12 83 ALA A O 1
ATOM 623 N N . GLU A 1 84 ? 9.872 -6.840 -3.442 1.00 68.31 84 GLU A N 1
ATOM 624 C CA . GLU A 1 84 ? 8.759 -7.102 -2.533 1.00 68.31 84 GLU A CA 1
ATOM 625 C C . GLU A 1 84 ? 9.049 -6.526 -1.144 1.00 68.31 84 GLU A C 1
ATOM 627 O O . GLU A 1 84 ? 10.205 -6.466 -0.722 1.00 68.31 84 GLU A O 1
ATOM 632 N N . ALA A 1 85 ? 8.009 -6.010 -0.489 1.00 61.66 85 ALA A N 1
ATOM 633 C CA . ALA A 1 85 ? 8.067 -5.368 0.824 1.00 61.66 85 ALA A CA 1
ATOM 634 C C . ALA A 1 85 ? 6.697 -5.392 1.491 1.00 61.66 85 ALA A C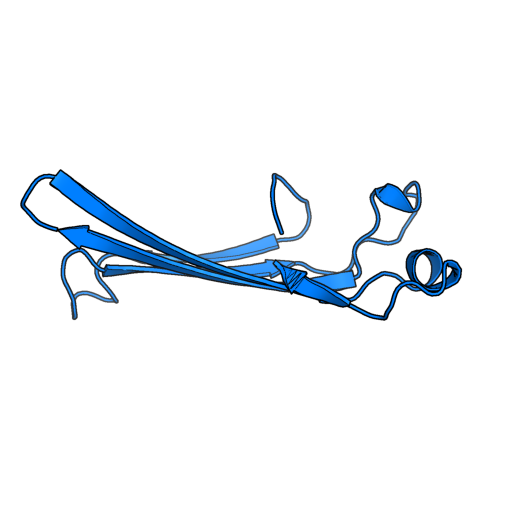 1
ATOM 636 O O . ALA A 1 85 ? 5.718 -5.082 0.769 1.00 61.66 85 ALA A O 1
#